Protein AF-A0A3N9TMI1-F1 (afdb_monomer_lite)

Radius of gyration: 29.27 Å; chains: 1; bounding box: 69×23×92 Å

Secondary structure (DSSP, 8-state):
-GGGG---HHHHHHHHHHHHHHHHHHHHHHHHHHHHHHHHHHHHHHHHTTBGGG-TTSPBPTT--HHHHHHHHHHHHT---HHHHHHHHHHHHHHHHHHHHHHHHHHHHHHHHHHHHHHHHHHHH--

Sequence (127 aa):
KVVDAITDATKKAALQKELDEAKKQLEAKQAAAAAEKARQEAAEASVKDLFTNGDVTGTIKDTTDQEAIDKARKVVDAITDATKKAALQKELDEAKKQLEAKQAAAAAEKARQEAAEASVKDLFTNG

pLDDT: mean 95.74, std 7.06, range [55.19, 98.88]

Foldseek 3Di:
DVLVPDPPPVVSVVVVVVVVVVVVVVVVVVVVVVVLVVLLVVLLVLLLQQCDVSDLVHAGDPPRDPVSLVVSLVSLVPHPPPVSSVVSVVSSVVSVVRNVVVVVVVVVVVVVVVVVVVVVVVVVVVD

Structure (mmCIF, N/CA/C/O backbone):
data_AF-A0A3N9TMI1-F1
#
_entry.id   AF-A0A3N9TMI1-F1
#
loop_
_atom_site.group_PDB
_atom_site.id
_atom_site.type_symbol
_atom_site.label_atom_id
_atom_site.label_alt_id
_atom_site.label_comp_id
_atom_site.label_asym_id
_atom_site.label_entity_id
_atom_site.label_seq_id
_atom_site.pdbx_PDB_ins_code
_atom_site.Cartn_x
_atom_site.Cartn_y
_atom_site.Cartn_z
_atom_site.occupancy
_atom_site.B_iso_or_equiv
_atom_site.auth_seq_id
_atom_site.auth_comp_id
_atom_site.auth_asym_id
_atom_site.auth_atom_id
_atom_site.pdbx_PDB_model_num
ATOM 1 N N . LYS A 1 1 ? 19.213 7.714 -40.261 1.00 61.09 1 LYS A N 1
ATOM 2 C CA . LYS A 1 1 ? 20.002 7.000 -39.226 1.00 61.09 1 LYS A CA 1
ATOM 3 C C . LYS A 1 1 ? 21.427 7.540 -39.264 1.00 61.09 1 LYS A C 1
ATOM 5 O O . LYS A 1 1 ? 22.063 7.435 -40.300 1.00 61.09 1 LYS A O 1
ATOM 10 N N . VAL A 1 2 ? 21.910 8.158 -38.186 1.00 66.88 2 VAL A N 1
ATOM 11 C CA . VAL A 1 2 ? 23.223 8.847 -38.160 1.00 66.88 2 VAL A CA 1
ATOM 12 C C . VAL A 1 2 ? 24.403 7.889 -38.411 1.00 66.88 2 VAL A C 1
ATOM 14 O O . VAL A 1 2 ? 25.409 8.282 -38.983 1.00 66.88 2 VAL A O 1
ATOM 17 N N . VAL A 1 3 ? 24.232 6.607 -38.070 1.00 76.88 3 VAL A N 1
ATOM 18 C CA . VAL A 1 3 ? 25.214 5.524 -38.273 1.00 76.88 3 VAL A CA 1
ATOM 19 C C . VAL A 1 3 ? 25.336 5.102 -39.749 1.00 76.88 3 VAL A C 1
ATOM 21 O O . VAL A 1 3 ? 26.359 4.559 -40.156 1.00 76.88 3 VAL A O 1
ATOM 24 N N . ASP A 1 4 ? 24.331 5.380 -40.591 1.00 79.88 4 ASP A N 1
ATOM 25 C CA . ASP A 1 4 ? 24.349 4.958 -41.999 1.00 79.88 4 ASP A CA 1
ATOM 26 C C . ASP A 1 4 ? 25.262 5.799 -42.891 1.00 79.88 4 ASP A C 1
ATOM 28 O O . ASP A 1 4 ? 25.698 5.307 -43.928 1.00 79.88 4 ASP A O 1
ATOM 32 N N . ALA A 1 5 ? 25.607 7.013 -42.456 1.00 83.62 5 ALA A N 1
ATOM 33 C CA . ALA A 1 5 ? 26.552 7.893 -43.139 1.00 83.62 5 ALA A CA 1
ATOM 34 C C . ALA A 1 5 ? 28.030 7.510 -42.899 1.00 83.62 5 ALA A C 1
ATOM 36 O O . ALA A 1 5 ? 28.927 8.141 -43.455 1.00 83.62 5 ALA A O 1
ATOM 37 N N . ILE A 1 6 ? 28.299 6.496 -42.065 1.00 86.44 6 ILE A N 1
ATOM 38 C CA . ILE A 1 6 ? 29.654 6.061 -41.710 1.00 86.44 6 ILE A CA 1
ATOM 39 C C . ILE A 1 6 ? 30.182 5.098 -42.777 1.00 86.44 6 ILE A C 1
ATOM 41 O O . ILE A 1 6 ? 29.616 4.027 -42.993 1.00 86.44 6 ILE A O 1
ATOM 45 N N . THR A 1 7 ? 31.283 5.474 -43.429 1.00 89.12 7 THR A N 1
ATOM 46 C CA . THR A 1 7 ? 31.928 4.690 -44.498 1.00 89.12 7 THR A CA 1
ATOM 47 C C . THR A 1 7 ? 32.876 3.608 -43.972 1.00 89.12 7 THR A C 1
ATOM 49 O O . THR A 1 7 ? 33.073 2.592 -44.632 1.00 89.12 7 THR A O 1
ATOM 52 N N . ASP A 1 8 ? 33.437 3.790 -42.773 1.00 94.75 8 ASP A N 1
ATOM 53 C CA . ASP A 1 8 ? 34.241 2.783 -42.073 1.00 94.75 8 ASP A CA 1
ATOM 54 C C . ASP A 1 8 ? 33.329 1.666 -41.543 1.00 94.75 8 ASP A C 1
ATOM 56 O O . ASP A 1 8 ? 32.575 1.857 -40.586 1.00 94.75 8 ASP A O 1
ATOM 60 N N . ALA A 1 9 ? 33.390 0.496 -42.181 1.00 91.19 9 ALA A N 1
ATOM 61 C CA . ALA A 1 9 ? 32.517 -0.635 -41.878 1.00 91.19 9 ALA A CA 1
ATOM 62 C C . ALA A 1 9 ? 32.672 -1.147 -40.435 1.00 91.19 9 ALA A C 1
ATOM 64 O O . ALA A 1 9 ? 31.678 -1.505 -39.800 1.00 91.19 9 ALA A O 1
ATOM 65 N N . THR A 1 10 ? 33.893 -1.138 -39.894 1.00 93.06 10 THR A N 1
ATOM 66 C CA . THR A 1 10 ? 34.173 -1.603 -38.530 1.00 93.06 10 THR A CA 1
ATOM 67 C C . THR A 1 10 ? 33.573 -0.643 -37.508 1.00 93.06 10 THR A C 1
ATOM 69 O O . THR A 1 10 ? 32.874 -1.073 -36.588 1.00 93.06 10 THR A O 1
ATOM 72 N N . LYS A 1 11 ? 33.767 0.670 -37.699 1.00 91.94 11 LYS A N 1
ATOM 73 C CA . LYS A 1 11 ? 33.149 1.695 -36.840 1.00 91.94 11 LYS A CA 1
ATOM 74 C C . LYS A 1 11 ? 31.631 1.694 -36.956 1.00 91.94 11 LYS A C 1
ATOM 76 O O . LYS A 1 11 ? 30.945 1.808 -35.943 1.00 91.94 11 LYS A O 1
ATOM 81 N N . LYS A 1 12 ? 31.100 1.524 -38.170 1.00 92.38 12 LYS A N 1
ATOM 82 C CA . LYS A 1 12 ? 29.658 1.421 -38.412 1.00 92.38 12 LYS A CA 1
ATOM 83 C C . LYS A 1 12 ? 29.050 0.251 -37.635 1.00 92.38 12 LYS A C 1
ATOM 85 O O . LYS A 1 12 ? 28.047 0.438 -36.952 1.00 92.38 12 LYS A O 1
ATOM 90 N N . ALA A 1 13 ? 29.665 -0.932 -37.696 1.00 91.75 13 ALA A N 1
ATOM 91 C CA . ALA A 1 13 ? 29.189 -2.116 -36.984 1.00 91.75 13 ALA A CA 1
ATOM 92 C C . ALA A 1 13 ? 29.234 -1.942 -35.456 1.00 91.75 13 ALA A C 1
ATOM 94 O O . ALA A 1 13 ? 28.268 -2.285 -34.772 1.00 91.75 13 ALA A O 1
ATOM 95 N N . ALA A 1 14 ? 30.320 -1.368 -34.925 1.00 93.69 14 ALA A N 1
ATOM 96 C CA . ALA A 1 14 ? 30.456 -1.097 -33.494 1.00 93.69 14 ALA A CA 1
ATOM 97 C C . ALA A 1 14 ? 29.379 -0.120 -32.988 1.00 93.69 14 ALA A C 1
ATOM 99 O O . ALA A 1 14 ? 28.652 -0.439 -32.049 1.00 93.69 14 ALA A O 1
ATOM 100 N N . LEU A 1 15 ? 29.203 1.020 -33.664 1.00 93.75 15 LEU A N 1
ATOM 101 C CA . LEU A 1 15 ? 28.213 2.032 -33.279 1.00 93.75 15 LEU A CA 1
ATOM 102 C C . LEU A 1 15 ? 26.772 1.544 -33.447 1.00 93.75 15 LEU A C 1
ATOM 104 O O . LEU A 1 15 ? 25.901 1.906 -32.659 1.00 93.75 15 LEU A O 1
ATOM 108 N N . GLN A 1 16 ? 26.502 0.704 -34.448 1.00 93.19 16 GLN A N 1
ATOM 109 C CA . GLN A 1 16 ? 25.186 0.087 -34.598 1.00 93.19 16 GLN A CA 1
ATOM 110 C C . GLN A 1 16 ? 24.882 -0.850 -33.420 1.00 93.19 16 GLN A C 1
ATOM 112 O O . GLN A 1 16 ? 23.787 -0.784 -32.866 1.00 93.19 16 GLN A O 1
ATOM 117 N N . LYS A 1 17 ? 25.862 -1.655 -32.986 1.00 94.38 17 LYS A N 1
ATOM 118 C CA . LYS A 1 17 ? 25.730 -2.525 -31.809 1.00 94.38 17 LYS A CA 1
ATOM 119 C C . LYS A 1 17 ? 25.484 -1.724 -30.527 1.00 94.38 17 LYS A C 1
ATOM 121 O O . LYS A 1 17 ? 24.598 -2.082 -29.758 1.00 94.38 17 LYS A O 1
ATOM 126 N N . GLU A 1 18 ? 26.235 -0.647 -30.305 1.00 96.00 18 GLU A N 1
ATOM 127 C CA . GLU A 1 18 ? 26.036 0.239 -29.148 1.00 96.00 18 GLU A CA 1
ATOM 128 C C . GLU A 1 18 ? 24.654 0.895 -29.158 1.00 96.00 18 GLU A C 1
ATOM 130 O O . GLU A 1 18 ? 23.978 0.933 -28.132 1.00 96.00 18 GLU A O 1
ATOM 135 N N . LEU A 1 19 ? 24.201 1.370 -30.322 1.00 94.50 19 LEU A N 1
ATOM 136 C CA . LEU A 1 19 ? 22.878 1.966 -30.474 1.00 94.50 19 LEU A CA 1
ATOM 137 C C . LEU A 1 19 ? 21.762 0.962 -30.161 1.00 94.50 19 LEU A C 1
ATOM 139 O O . LEU A 1 19 ? 20.765 1.328 -29.540 1.00 94.50 19 LEU A O 1
ATOM 143 N N . ASP A 1 20 ? 21.902 -0.285 -30.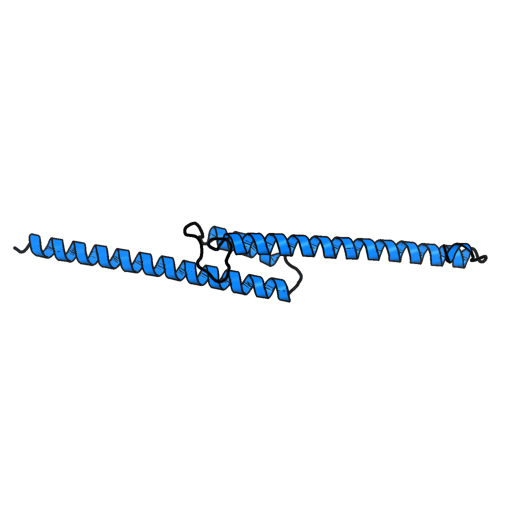601 1.00 95.62 20 ASP A N 1
ATOM 144 C CA . ASP A 1 20 ? 20.894 -1.315 -30.357 1.00 95.62 20 ASP A CA 1
ATOM 145 C C . ASP A 1 20 ? 20.882 -1.771 -28.889 1.00 95.62 20 ASP A C 1
ATOM 147 O O . ASP A 1 20 ? 19.806 -1.940 -28.315 1.00 95.62 20 ASP A O 1
ATOM 151 N N . GLU A 1 21 ? 22.043 -1.848 -28.235 1.00 96.69 21 GLU A N 1
ATOM 152 C CA . GLU A 1 21 ? 22.124 -2.075 -26.787 1.00 96.69 21 GLU A CA 1
ATOM 153 C C . GLU A 1 21 ? 21.512 -0.907 -25.993 1.00 96.69 21 GLU A C 1
ATOM 155 O O . GLU A 1 21 ? 20.729 -1.124 -25.068 1.00 96.69 21 GLU A O 1
ATOM 160 N N . ALA A 1 22 ? 21.781 0.342 -26.388 1.00 96.62 22 ALA A N 1
ATOM 161 C CA . ALA A 1 22 ? 21.196 1.519 -25.748 1.00 96.62 22 ALA A CA 1
ATOM 162 C C . ALA A 1 22 ? 19.662 1.543 -25.865 1.00 96.62 22 ALA A C 1
ATOM 164 O O . ALA A 1 22 ? 18.974 1.861 -24.891 1.00 96.62 22 ALA A O 1
ATOM 165 N N . LYS A 1 23 ? 19.107 1.163 -27.026 1.00 95.81 23 LYS A N 1
ATOM 166 C CA . LYS A 1 23 ? 17.652 1.012 -27.202 1.00 95.81 23 LYS A CA 1
ATOM 167 C C . LYS A 1 23 ? 17.086 -0.066 -26.287 1.00 95.81 23 LYS A C 1
ATOM 169 O O . LYS A 1 23 ? 16.119 0.199 -25.582 1.00 95.81 23 LYS A O 1
ATOM 174 N N . LYS A 1 24 ? 17.723 -1.238 -26.235 1.00 97.56 24 LYS A N 1
ATOM 175 C CA . LYS A 1 24 ? 17.308 -2.339 -25.358 1.00 97.56 24 LYS A CA 1
ATOM 176 C C . LYS A 1 24 ? 17.290 -1.917 -23.885 1.00 97.56 24 LYS A C 1
ATOM 178 O O . LYS A 1 24 ? 16.349 -2.228 -23.158 1.00 97.56 24 LYS A O 1
ATOM 183 N N . GLN A 1 25 ? 18.304 -1.180 -23.434 1.00 97.75 25 GLN A N 1
ATOM 184 C CA . GLN A 1 25 ? 18.352 -0.656 -22.066 1.00 97.75 25 GLN A CA 1
ATOM 185 C C . GLN A 1 25 ? 17.268 0.392 -21.800 1.00 97.75 25 GLN A C 1
ATOM 187 O O . GLN A 1 25 ? 16.696 0.417 -20.709 1.00 97.75 25 GLN A O 1
ATOM 192 N N . LEU A 1 26 ? 16.976 1.256 -22.776 1.00 97.69 26 LEU A N 1
ATOM 193 C CA . LEU A 1 26 ? 15.896 2.233 -22.670 1.00 97.69 26 LEU A CA 1
ATOM 194 C C . LEU A 1 26 ? 14.533 1.541 -22.541 1.00 97.69 26 LEU A C 1
ATOM 196 O O . LEU A 1 26 ? 13.770 1.878 -21.638 1.00 97.69 26 LEU A O 1
ATOM 200 N N . GLU A 1 27 ? 14.259 0.547 -23.384 1.00 98.00 27 GLU A N 1
ATOM 201 C CA . GLU A 1 27 ? 13.036 -0.261 -23.331 1.00 98.00 27 GLU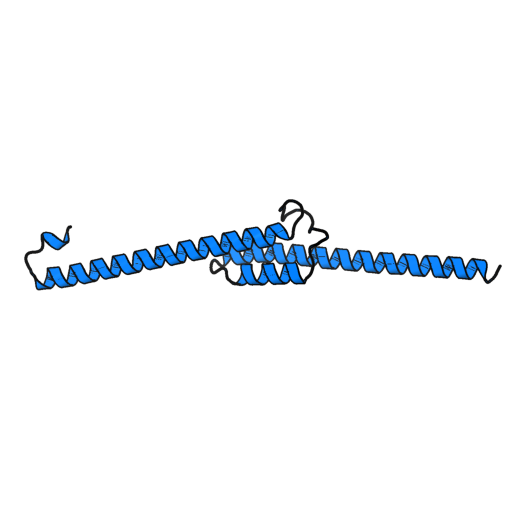 A CA 1
ATOM 202 C C . GLU A 1 27 ? 12.896 -0.978 -21.979 1.00 98.00 27 GLU A C 1
ATOM 204 O O . GLU A 1 27 ? 11.843 -0.913 -21.346 1.00 98.00 27 GLU A O 1
ATOM 209 N N . ALA A 1 28 ? 13.976 -1.581 -21.471 1.00 98.00 28 ALA A N 1
ATOM 210 C CA . ALA A 1 28 ? 13.976 -2.232 -20.161 1.00 98.00 28 ALA A CA 1
ATOM 211 C C . ALA A 1 28 ? 13.672 -1.251 -19.013 1.00 98.00 28 ALA A C 1
ATOM 213 O O . ALA A 1 28 ? 12.896 -1.571 -18.111 1.00 98.00 28 ALA A O 1
ATOM 214 N N . LYS A 1 29 ? 14.239 -0.036 -19.050 1.00 97.62 29 LYS A N 1
ATOM 215 C CA . LYS A 1 29 ? 13.947 1.013 -18.057 1.00 97.62 29 LYS A CA 1
ATOM 216 C C . LYS A 1 29 ? 12.492 1.471 -18.119 1.00 97.62 29 LYS A C 1
ATOM 218 O O . LYS A 1 29 ? 11.876 1.657 -17.073 1.00 97.62 29 LYS A O 1
ATOM 223 N N . GLN A 1 30 ? 11.937 1.630 -19.320 1.00 98.00 30 GLN A N 1
ATOM 224 C CA . GLN A 1 30 ? 10.529 1.992 -19.500 1.00 98.00 30 GLN A CA 1
ATOM 225 C C . GLN A 1 30 ? 9.598 0.902 -18.959 1.00 98.00 30 GLN A C 1
ATOM 227 O O . GLN A 1 30 ? 8.653 1.213 -18.236 1.00 98.00 30 GLN A O 1
ATOM 232 N N . ALA A 1 31 ? 9.902 -0.370 -19.231 1.00 98.00 31 ALA A N 1
ATOM 233 C CA . ALA A 1 31 ? 9.147 -1.500 -18.696 1.00 98.00 31 ALA A CA 1
ATOM 234 C C . ALA A 1 31 ? 9.206 -1.560 -17.159 1.00 98.00 31 ALA A C 1
ATOM 236 O O . ALA A 1 31 ? 8.173 -1.729 -16.511 1.00 98.00 31 ALA A O 1
ATOM 237 N N . ALA A 1 32 ? 10.386 -1.358 -16.562 1.00 97.81 32 ALA A N 1
ATOM 238 C CA . ALA A 1 32 ? 10.544 -1.320 -15.109 1.00 97.81 32 ALA A CA 1
ATOM 239 C C . ALA A 1 32 ? 9.763 -0.160 -14.467 1.00 97.81 32 ALA A C 1
ATOM 241 O O . ALA A 1 32 ? 9.093 -0.357 -13.454 1.00 97.81 32 ALA A O 1
ATOM 242 N N . ALA A 1 33 ? 9.793 1.030 -15.075 1.00 97.94 33 ALA A N 1
ATOM 243 C CA . ALA A 1 33 ? 9.032 2.185 -14.601 1.00 97.94 33 ALA A CA 1
ATOM 244 C C . ALA A 1 33 ? 7.513 1.953 -14.689 1.00 97.94 33 ALA A C 1
ATOM 246 O O . ALA A 1 33 ? 6.782 2.284 -13.757 1.00 97.94 33 ALA A O 1
ATOM 247 N N . ALA A 1 34 ? 7.034 1.340 -15.776 1.00 98.38 34 ALA A N 1
ATOM 248 C CA . ALA A 1 34 ? 5.625 0.982 -15.926 1.00 98.38 34 ALA A CA 1
ATOM 249 C C . ALA A 1 34 ? 5.184 -0.067 -14.890 1.00 98.38 34 ALA A C 1
ATOM 251 O O . ALA A 1 34 ? 4.123 0.078 -14.283 1.00 98.38 34 ALA A O 1
ATOM 252 N N . ALA A 1 35 ? 6.013 -1.086 -14.643 1.00 98.38 35 ALA A N 1
ATOM 253 C CA . ALA A 1 35 ? 5.751 -2.096 -13.621 1.00 98.38 35 ALA A CA 1
ATOM 254 C C . ALA A 1 35 ? 5.715 -1.489 -12.210 1.00 98.38 35 ALA A C 1
ATOM 256 O O . ALA A 1 35 ? 4.836 -1.817 -11.416 1.00 98.38 35 ALA A O 1
ATOM 257 N N . GLU A 1 36 ? 6.628 -0.567 -11.899 1.00 98.50 36 GLU A N 1
ATOM 258 C CA . GLU A 1 36 ? 6.610 0.153 -10.627 1.00 98.50 36 GLU A CA 1
ATOM 259 C C . GLU A 1 36 ? 5.344 0.997 -10.459 1.00 98.50 36 GLU A C 1
ATOM 261 O O . GLU A 1 36 ? 4.693 0.906 -9.421 1.00 98.50 36 GLU A O 1
ATOM 266 N N . LYS A 1 37 ? 4.939 1.745 -11.491 1.00 98.50 37 LYS A N 1
ATOM 267 C CA . LYS A 1 37 ? 3.692 2.520 -11.471 1.00 98.50 37 LYS A CA 1
ATOM 268 C C . LYS A 1 37 ? 2.474 1.631 -11.201 1.00 98.50 37 LYS A C 1
ATOM 270 O O . LYS A 1 37 ? 1.661 1.964 -10.346 1.00 98.50 37 LYS A O 1
ATOM 275 N N . ALA A 1 38 ? 2.388 0.474 -11.857 1.00 98.62 38 ALA A N 1
ATOM 276 C CA . ALA A 1 38 ? 1.302 -0.480 -11.632 1.00 98.62 38 ALA A CA 1
ATOM 277 C C . ALA A 1 38 ? 1.287 -1.031 -10.193 1.00 98.62 38 ALA A C 1
ATOM 279 O O . ALA A 1 38 ? 0.218 -1.172 -9.599 1.00 98.62 38 ALA A O 1
ATOM 280 N N . ARG A 1 39 ? 2.459 -1.303 -9.597 1.00 98.69 39 ARG A N 1
ATOM 281 C CA . ARG A 1 39 ? 2.553 -1.710 -8.182 1.00 98.69 39 ARG A CA 1
ATOM 282 C C . ARG A 1 39 ? 2.066 -0.614 -7.240 1.00 98.69 39 ARG A C 1
ATOM 284 O O . ARG A 1 39 ? 1.330 -0.915 -6.305 1.00 98.69 39 ARG A O 1
ATOM 291 N N . GLN A 1 40 ? 2.447 0.638 -7.490 1.00 98.81 40 GLN A N 1
ATOM 292 C CA . GLN A 1 40 ? 2.005 1.775 -6.681 1.00 98.81 40 GLN A CA 1
ATOM 293 C C . GLN A 1 40 ? 0.487 1.969 -6.761 1.00 98.81 40 GLN A C 1
ATOM 295 O O . GLN A 1 40 ? -0.157 2.109 -5.727 1.00 98.81 40 GLN A O 1
ATOM 300 N N . GLU A 1 41 ? -0.099 1.905 -7.959 1.00 98.75 41 GLU A N 1
ATOM 301 C CA . GLU A 1 41 ? -1.551 2.020 -8.157 1.00 98.75 41 GLU A CA 1
ATOM 302 C C . GLU A 1 41 ? -2.322 0.887 -7.466 1.00 98.75 41 GLU A C 1
ATOM 304 O O . GLU A 1 41 ? -3.317 1.137 -6.784 1.00 98.75 41 GLU A O 1
ATOM 309 N N . ALA A 1 42 ? -1.841 -0.354 -7.587 1.00 98.75 42 ALA A N 1
ATOM 310 C CA . ALA A 1 42 ? -2.446 -1.503 -6.918 1.00 98.75 42 ALA A CA 1
ATOM 311 C C . ALA A 1 42 ? -2.389 -1.372 -5.388 1.00 98.75 42 ALA A C 1
ATOM 313 O O . ALA A 1 42 ? -3.362 -1.671 -4.696 1.00 98.75 42 ALA A O 1
ATOM 314 N N . ALA A 1 43 ? -1.264 -0.897 -4.854 1.00 98.81 43 ALA A N 1
ATOM 315 C CA . ALA A 1 43 ? -1.106 -0.675 -3.426 1.00 98.81 43 ALA A CA 1
ATOM 316 C C . ALA A 1 43 ? -1.987 0.472 -2.916 1.00 98.81 43 ALA A C 1
ATOM 318 O O . ALA A 1 43 ? -2.647 0.311 -1.897 1.00 98.81 43 ALA A O 1
ATOM 319 N N . GLU A 1 44 ? -2.055 1.599 -3.633 1.00 98.81 44 GLU A N 1
ATOM 320 C CA . GLU A 1 44 ? -2.962 2.704 -3.303 1.00 98.81 44 GLU A CA 1
ATOM 321 C C . GLU A 1 44 ? -4.418 2.243 -3.251 1.00 98.81 44 GLU A C 1
ATOM 323 O O . GLU A 1 44 ? -5.139 2.579 -2.313 1.00 98.81 44 GLU A O 1
ATOM 328 N N . ALA A 1 45 ? -4.854 1.466 -4.246 1.00 98.81 45 ALA A N 1
ATOM 329 C CA . ALA A 1 45 ? -6.196 0.904 -4.267 1.00 98.81 45 ALA A CA 1
ATOM 330 C C . ALA A 1 45 ? -6.423 -0.028 -3.069 1.00 98.81 45 ALA A C 1
ATOM 332 O O . ALA A 1 45 ? -7.439 0.089 -2.388 1.00 98.81 45 ALA A O 1
ATOM 333 N N . SER A 1 46 ? -5.455 -0.901 -2.770 1.00 98.75 46 SER A N 1
ATOM 334 C CA . SER A 1 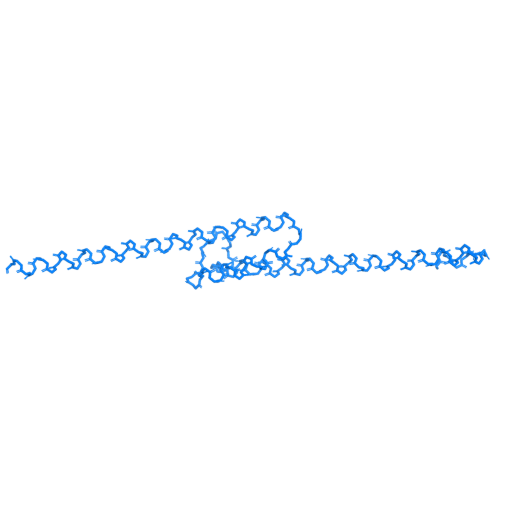46 ? -5.549 -1.836 -1.649 1.00 98.75 46 SER A CA 1
ATOM 335 C C . SER A 1 46 ? -5.582 -1.142 -0.287 1.00 98.75 46 SER A C 1
ATOM 337 O O . SER A 1 46 ? -6.270 -1.633 0.601 1.00 98.75 46 SER A O 1
ATOM 339 N N . VAL A 1 47 ? -4.857 -0.033 -0.101 1.00 98.88 47 VAL A N 1
ATOM 340 C CA . VAL A 1 47 ? -4.906 0.747 1.144 1.00 98.88 47 VAL A CA 1
ATOM 341 C C . VAL A 1 47 ? -6.231 1.492 1.251 1.00 98.88 47 VAL A C 1
ATOM 343 O O . VAL A 1 47 ? -6.894 1.375 2.277 1.00 98.88 47 VAL A O 1
ATOM 346 N N . LYS A 1 48 ? -6.672 2.189 0.192 1.00 98.81 48 LYS A N 1
ATOM 347 C CA . LYS A 1 48 ? -7.973 2.885 0.167 1.00 98.81 48 LYS A CA 1
ATOM 348 C C . LYS A 1 48 ? -9.132 1.943 0.475 1.00 98.81 48 LYS A C 1
ATOM 350 O O . LYS A 1 48 ? -10.063 2.335 1.169 1.00 98.81 48 LYS A O 1
ATOM 355 N N . ASP A 1 49 ? -9.071 0.696 0.016 1.00 98.75 49 ASP A N 1
ATOM 356 C CA . ASP A 1 49 ? -10.135 -0.280 0.251 1.00 98.75 49 ASP A CA 1
ATOM 357 C C . ASP A 1 49 ? -10.323 -0.656 1.734 1.00 98.75 49 ASP A C 1
ATOM 359 O O . ASP A 1 49 ? -11.397 -1.122 2.116 1.00 98.75 49 ASP A O 1
ATOM 363 N N . LEU A 1 50 ? -9.338 -0.377 2.596 1.00 98.88 50 LEU A N 1
ATOM 364 C CA . LEU A 1 50 ? -9.467 -0.537 4.048 1.00 98.88 50 LEU A CA 1
ATOM 365 C C . LEU A 1 50 ? -10.336 0.556 4.691 1.00 98.88 50 LEU A C 1
ATOM 367 O O . LEU A 1 50 ? -10.821 0.375 5.812 1.00 98.88 50 LEU A O 1
ATOM 371 N N . PHE A 1 51 ? -10.541 1.683 4.007 1.00 98.88 51 PHE A N 1
ATOM 372 C CA . PHE A 1 51 ? -11.204 2.869 4.541 1.00 98.88 51 PHE A CA 1
ATOM 373 C C . PHE A 1 51 ? -12.587 3.098 3.937 1.00 98.88 51 PHE A C 1
ATOM 375 O O . PHE A 1 51 ? -12.886 2.743 2.792 1.00 98.88 51 PHE A O 1
ATOM 382 N N . THR A 1 52 ? -13.462 3.716 4.724 1.00 98.56 52 THR A N 1
ATOM 383 C CA . THR A 1 52 ? -14.808 4.090 4.290 1.00 98.56 52 THR A CA 1
ATOM 384 C C . THR A 1 52 ? -14.716 5.076 3.127 1.00 98.56 52 THR A C 1
ATOM 386 O O . THR A 1 52 ? -13.986 6.061 3.196 1.00 98.56 52 THR A O 1
ATOM 389 N N . ASN A 1 53 ? -15.439 4.800 2.037 1.00 97.81 53 ASN A N 1
ATOM 390 C CA . ASN A 1 53 ? -15.416 5.592 0.798 1.00 97.81 53 ASN A CA 1
ATOM 391 C C . ASN A 1 53 ? -14.020 5.779 0.166 1.00 97.81 53 ASN A C 1
ATOM 393 O O . ASN A 1 53 ? -13.848 6.651 -0.683 1.00 97.81 53 ASN A O 1
ATOM 397 N N . GLY A 1 54 ? -13.024 4.977 0.558 1.00 97.94 54 GLY A N 1
ATOM 398 C CA . GLY A 1 54 ? -11.647 5.156 0.101 1.00 97.94 54 GLY A CA 1
ATOM 399 C C . GLY A 1 54 ? -10.922 6.364 0.702 1.00 97.94 54 GLY A C 1
ATOM 400 O O . GLY A 1 54 ? -9.870 6.743 0.187 1.00 97.94 54 GLY A O 1
ATOM 401 N N . ASP A 1 55 ? -11.463 6.981 1.756 1.00 98.44 55 ASP A N 1
ATOM 402 C CA . ASP A 1 55 ? -10.842 8.117 2.435 1.00 98.44 55 ASP A CA 1
ATOM 403 C C . ASP A 1 55 ? -9.873 7.648 3.529 1.00 98.44 55 ASP A C 1
ATOM 405 O O . ASP A 1 55 ? -10.272 7.347 4.653 1.00 98.44 55 ASP A O 1
ATOM 409 N N . VAL A 1 56 ? -8.579 7.630 3.203 1.00 98.00 56 VAL A N 1
ATOM 410 C CA . VAL A 1 56 ? -7.488 7.231 4.115 1.00 98.00 56 VAL A CA 1
ATOM 411 C C . VAL A 1 56 ? -7.298 8.170 5.312 1.00 98.00 56 VAL A C 1
ATOM 413 O 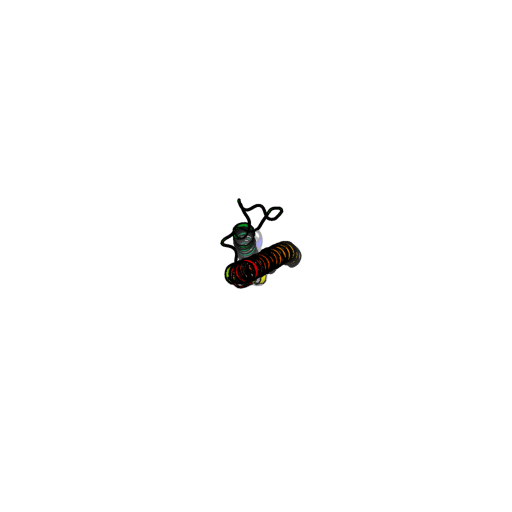O . VAL A 1 56 ? -6.545 7.852 6.229 1.00 98.00 56 VAL A O 1
ATOM 416 N N . THR A 1 57 ? -7.962 9.330 5.319 1.00 97.69 57 THR A N 1
ATOM 417 C CA . THR A 1 57 ? -7.994 10.242 6.475 1.00 97.69 57 THR A CA 1
ATOM 418 C C . THR A 1 57 ? -9.198 10.002 7.387 1.00 97.69 57 THR A C 1
ATOM 420 O O . THR A 1 57 ? -9.239 10.524 8.501 1.00 97.69 57 THR A O 1
ATOM 423 N N . GLY A 1 58 ? -10.163 9.207 6.920 1.00 98.12 58 GLY A N 1
ATOM 424 C CA . GLY A 1 58 ? -11.374 8.849 7.637 1.00 98.12 58 GLY A CA 1
ATOM 425 C C . GLY A 1 58 ? -11.224 7.579 8.475 1.00 98.12 58 GLY A C 1
ATOM 426 O O . GLY A 1 58 ? -10.155 7.242 8.991 1.00 98.12 58 GLY A O 1
ATOM 427 N N . THR A 1 59 ? -12.342 6.870 8.634 1.00 98.56 59 THR A N 1
ATOM 428 C CA . THR A 1 59 ? -12.410 5.644 9.431 1.00 98.56 59 THR A CA 1
ATOM 429 C C . THR A 1 59 ? -12.286 4.388 8.578 1.00 98.56 59 THR A C 1
ATOM 431 O O . THR A 1 59 ? -12.789 4.325 7.449 1.00 98.56 59 THR A O 1
ATOM 434 N N . ILE A 1 60 ? -11.682 3.341 9.141 1.00 98.81 60 ILE A N 1
ATOM 435 C CA . ILE A 1 60 ? -11.694 2.015 8.517 1.00 98.81 60 ILE A CA 1
ATOM 436 C C . ILE A 1 60 ? -13.123 1.478 8.372 1.00 98.81 60 ILE A C 1
ATOM 438 O O . ILE A 1 60 ? -13.983 1.721 9.232 1.00 98.81 60 ILE A O 1
ATOM 442 N N . LYS A 1 61 ? -13.364 0.698 7.312 1.00 98.56 61 LYS A N 1
ATOM 443 C CA . LYS A 1 61 ? -14.629 -0.029 7.136 1.00 98.56 61 LYS A CA 1
ATOM 444 C C . LYS A 1 61 ? -14.861 -0.985 8.308 1.00 98.56 61 LYS A C 1
ATOM 446 O O . LYS A 1 61 ? -13.928 -1.404 8.991 1.00 98.56 61 LYS A O 1
ATOM 451 N N . ASP A 1 62 ? -16.110 -1.371 8.533 1.00 97.50 62 ASP A N 1
ATOM 452 C CA . ASP A 1 62 ? -16.429 -2.384 9.550 1.00 97.50 62 ASP A CA 1
ATOM 453 C C . ASP A 1 62 ? -15.967 -3.785 9.146 1.00 97.50 62 ASP A C 1
ATOM 455 O O . ASP A 1 62 ? -15.675 -4.611 10.002 1.00 97.50 62 ASP A O 1
ATOM 459 N N . THR A 1 63 ? -15.830 -4.028 7.841 1.00 97.31 63 THR A N 1
ATOM 460 C CA . THR A 1 63 ? -15.263 -5.261 7.282 1.00 97.31 63 THR A CA 1
ATOM 461 C C . THR A 1 63 ? -13.736 -5.283 7.288 1.00 97.31 63 THR A C 1
ATOM 463 O O . THR A 1 63 ? -13.150 -6.274 6.867 1.00 97.31 63 THR A O 1
ATOM 466 N N . THR A 1 64 ? -13.076 -4.190 7.681 1.00 98.69 64 THR A N 1
ATOM 467 C CA . THR A 1 64 ? -11.615 -4.148 7.747 1.00 98.69 64 THR A CA 1
ATOM 468 C C . THR A 1 64 ? -11.152 -4.900 8.983 1.00 98.69 64 THR A C 1
ATOM 470 O O . THR A 1 64 ? -11.372 -4.455 10.108 1.00 98.69 64 THR A O 1
ATOM 473 N N . ASP A 1 65 ? -10.486 -6.027 8.759 1.00 98.69 65 ASP A N 1
ATOM 474 C CA . ASP A 1 65 ? -9.868 -6.864 9.779 1.00 98.69 65 ASP A CA 1
ATOM 475 C C . ASP A 1 65 ? -8.346 -6.967 9.571 1.00 98.69 65 ASP A C 1
ATOM 477 O O . ASP A 1 65 ? -7.761 -6.339 8.681 1.00 98.69 65 ASP A O 1
ATOM 481 N N . GLN A 1 66 ? -7.678 -7.753 10.419 1.00 98.44 66 GLN A N 1
ATOM 482 C CA . GLN A 1 66 ? -6.228 -7.919 10.337 1.00 98.44 66 GLN A CA 1
ATOM 483 C C . GLN A 1 66 ? -5.803 -8.608 9.031 1.00 98.44 66 GLN A C 1
ATOM 485 O O . GLN A 1 66 ? -4.753 -8.276 8.487 1.00 98.44 66 GLN A O 1
ATOM 490 N N . GLU A 1 67 ? -6.618 -9.518 8.488 1.00 98.62 67 GLU A N 1
ATOM 491 C CA . GLU A 1 67 ? -6.305 -10.211 7.236 1.00 98.62 67 GLU A CA 1
ATOM 492 C C . GLU A 1 67 ? -6.333 -9.242 6.044 1.00 98.62 67 GLU A C 1
ATOM 494 O O . GLU A 1 67 ? -5.446 -9.284 5.186 1.00 98.62 67 GLU A O 1
ATOM 499 N N . ALA A 1 68 ? -7.314 -8.337 5.998 1.00 98.75 68 ALA A N 1
ATOM 500 C CA . ALA A 1 68 ? -7.388 -7.278 4.998 1.00 98.75 68 ALA A CA 1
ATOM 501 C C . ALA A 1 68 ? -6.168 -6.342 5.079 1.00 98.75 68 ALA A C 1
ATOM 503 O O . ALA A 1 68 ? -5.545 -6.046 4.054 1.00 98.75 68 ALA A O 1
ATOM 504 N N . ILE A 1 69 ? -5.773 -5.940 6.292 1.00 98.81 69 ILE A N 1
ATOM 505 C CA . ILE A 1 69 ? -4.584 -5.102 6.519 1.00 98.81 69 ILE A CA 1
ATOM 506 C C . ILE A 1 69 ? -3.307 -5.829 6.072 1.00 98.81 69 ILE A C 1
ATOM 508 O O . ILE A 1 69 ? -2.465 -5.234 5.396 1.00 98.81 69 ILE A O 1
ATOM 512 N N . ASP A 1 70 ? -3.163 -7.116 6.388 1.00 98.88 70 ASP A N 1
ATOM 513 C CA . ASP A 1 70 ? -1.990 -7.915 6.019 1.00 98.88 70 ASP A CA 1
ATOM 514 C C . ASP A 1 70 ? -1.898 -8.142 4.503 1.00 98.88 70 ASP A C 1
ATOM 516 O O . ASP A 1 70 ? -0.804 -8.135 3.930 1.00 98.88 70 ASP A O 1
ATOM 520 N N . LYS A 1 71 ? -3.037 -8.313 3.821 1.00 98.75 71 LYS A N 1
ATOM 521 C CA . LYS A 1 71 ? -3.089 -8.362 2.352 1.00 98.75 71 LYS A CA 1
ATOM 522 C C . LYS A 1 71 ? -2.599 -7.048 1.750 1.00 98.75 71 LYS A C 1
ATOM 524 O O . LYS A 1 71 ? -1.708 -7.080 0.902 1.00 98.75 71 LYS A O 1
ATOM 529 N N . ALA A 1 72 ? -3.104 -5.911 2.226 1.00 98.75 72 ALA A N 1
ATOM 530 C CA . ALA A 1 72 ? -2.675 -4.601 1.745 1.00 98.75 72 ALA A CA 1
ATOM 531 C C . ALA A 1 72 ? -1.187 -4.333 2.031 1.00 98.75 72 ALA A C 1
ATOM 533 O O . ALA A 1 72 ? -0.466 -3.842 1.159 1.00 98.75 72 ALA A O 1
ATOM 534 N N . ARG A 1 73 ? -0.691 -4.750 3.205 1.00 98.75 73 ARG A N 1
ATOM 535 C CA . ARG A 1 73 ? 0.734 -4.694 3.570 1.00 98.75 73 ARG A CA 1
ATOM 536 C C . ARG A 1 73 ? 1.614 -5.407 2.550 1.00 98.75 73 ARG A C 1
ATOM 538 O O . ARG A 1 73 ? 2.581 -4.818 2.083 1.00 98.75 73 ARG A O 1
ATOM 545 N N . LYS A 1 74 ? 1.253 -6.628 2.144 1.00 98.69 74 LYS A N 1
ATOM 546 C CA . LYS A 1 74 ? 2.018 -7.397 1.145 1.00 98.69 74 LYS A CA 1
ATOM 547 C C . LYS A 1 74 ? 2.105 -6.683 -0.205 1.00 98.69 74 LYS A C 1
ATOM 549 O O . LYS A 1 74 ? 3.147 -6.746 -0.853 1.00 98.69 74 LYS A O 1
ATOM 554 N N . VAL A 1 75 ? 1.036 -6.003 -0.626 1.00 98.62 75 VAL A N 1
ATOM 555 C CA . VAL A 1 75 ? 1.037 -5.228 -1.878 1.00 98.62 75 VAL A CA 1
ATOM 556 C C . VAL A 1 75 ? 1.933 -3.993 -1.749 1.00 98.62 75 VAL A C 1
ATOM 558 O O . VAL A 1 75 ? 2.763 -3.753 -2.625 1.00 98.62 75 VAL A O 1
ATOM 561 N N . VAL A 1 76 ? 1.833 -3.253 -0.638 1.00 98.81 76 VAL A N 1
ATOM 562 C CA . VAL A 1 76 ? 2.715 -2.109 -0.336 1.00 98.81 76 VAL A CA 1
ATOM 563 C C . VAL A 1 76 ? 4.180 -2.543 -0.259 1.00 98.81 76 VAL A C 1
ATOM 565 O O . VAL A 1 76 ? 5.065 -1.836 -0.741 1.00 98.81 76 VAL A O 1
ATOM 568 N N . ASP A 1 77 ? 4.456 -3.728 0.285 1.00 98.62 77 ASP A N 1
ATOM 569 C CA . ASP A 1 77 ? 5.818 -4.227 0.431 1.00 98.62 77 ASP A CA 1
ATOM 570 C C . ASP A 1 77 ? 6.531 -4.498 -0.891 1.00 98.62 77 ASP A C 1
ATOM 572 O O . ASP A 1 77 ? 7.762 -4.408 -0.936 1.00 98.62 77 ASP A O 1
ATOM 576 N N . ALA A 1 78 ? 5.769 -4.755 -1.955 1.00 98.31 78 ALA A N 1
ATOM 577 C CA . ALA A 1 78 ? 6.285 -4.985 -3.295 1.00 98.31 78 ALA A CA 1
ATOM 578 C C . ALA A 1 78 ? 6.726 -3.699 -4.020 1.00 98.31 78 ALA A C 1
ATOM 580 O O . ALA A 1 78 ? 7.381 -3.811 -5.057 1.00 98.31 78 ALA A O 1
ATOM 581 N N . ILE A 1 79 ? 6.383 -2.504 -3.524 1.00 98.62 79 ILE A N 1
ATOM 582 C CA . ILE A 1 79 ? 6.779 -1.208 -4.107 1.00 98.62 79 ILE A CA 1
ATOM 583 C C . ILE A 1 79 ? 8.291 -0.998 -3.969 1.00 98.62 79 ILE A C 1
ATOM 585 O O . ILE A 1 79 ? 8.869 -1.285 -2.919 1.00 98.62 79 ILE A O 1
ATOM 589 N N . THR A 1 80 ? 8.930 -0.458 -5.013 1.00 98.38 80 THR A N 1
ATOM 590 C CA . THR A 1 80 ? 10.370 -0.129 -4.973 1.00 98.38 80 THR A CA 1
ATOM 591 C C . THR A 1 80 ? 10.664 1.341 -4.702 1.00 98.38 80 THR A C 1
ATOM 593 O O . THR A 1 80 ? 11.726 1.645 -4.161 1.00 98.38 80 THR A O 1
ATOM 596 N N . ASP A 1 81 ? 9.738 2.253 -5.004 1.00 98.56 81 ASP A N 1
ATOM 597 C CA . ASP A 1 81 ? 9.830 3.646 -4.570 1.00 98.56 81 ASP A CA 1
ATOM 598 C C . ASP A 1 81 ? 9.688 3.747 -3.042 1.00 98.56 81 ASP A C 1
ATOM 600 O O . ASP A 1 81 ? 8.614 3.547 -2.467 1.00 98.56 81 ASP A O 1
ATOM 604 N N . ALA A 1 82 ? 10.795 4.065 -2.372 1.00 98.44 82 ALA A N 1
ATOM 605 C CA . ALA A 1 82 ? 10.856 4.114 -0.917 1.00 98.44 82 ALA A CA 1
ATOM 606 C C . ALA A 1 82 ? 9.949 5.198 -0.315 1.00 98.44 82 ALA A C 1
ATOM 608 O O . ALA A 1 82 ? 9.357 4.982 0.744 1.00 98.44 82 ALA A O 1
ATOM 609 N N . THR A 1 83 ? 9.815 6.351 -0.975 1.00 98.56 83 THR A N 1
ATOM 610 C CA . THR A 1 83 ? 8.985 7.457 -0.486 1.00 98.56 83 THR A CA 1
ATOM 611 C C . THR A 1 83 ? 7.513 7.084 -0.564 1.00 98.56 83 THR A C 1
ATOM 613 O O . THR A 1 83 ? 6.779 7.259 0.412 1.00 98.56 83 THR A O 1
ATOM 616 N N . LYS A 1 84 ? 7.082 6.510 -1.691 1.00 98.44 84 LYS A N 1
ATOM 617 C CA . LYS A 1 84 ? 5.701 6.064 -1.866 1.00 98.44 84 LYS A CA 1
ATOM 618 C C . LYS A 1 84 ? 5.358 4.910 -0.933 1.00 98.44 84 LYS A C 1
ATOM 620 O O . LYS A 1 84 ? 4.307 4.943 -0.293 1.00 98.44 84 LYS A O 1
ATOM 625 N N . LYS A 1 85 ? 6.264 3.936 -0.799 1.00 98.75 85 LYS A N 1
ATOM 626 C CA . LYS A 1 85 ? 6.122 2.825 0.147 1.00 98.75 85 LYS A CA 1
ATOM 627 C C . LYS A 1 85 ? 5.953 3.336 1.577 1.00 98.75 85 LYS A C 1
ATOM 629 O O . LYS A 1 85 ? 5.019 2.923 2.251 1.00 98.75 85 LYS A O 1
ATOM 634 N N . ALA A 1 86 ? 6.799 4.264 2.028 1.00 98.75 86 ALA A N 1
ATOM 635 C CA . ALA A 1 86 ? 6.716 4.825 3.377 1.00 98.75 86 ALA A CA 1
ATOM 636 C C . ALA A 1 86 ? 5.403 5.589 3.632 1.00 98.75 86 ALA A C 1
ATOM 638 O O . ALA A 1 86 ? 4.832 5.481 4.717 1.00 98.75 86 ALA A O 1
ATOM 639 N N . ALA A 1 87 ? 4.899 6.330 2.640 1.00 98.75 87 ALA A N 1
ATOM 640 C CA . ALA A 1 87 ? 3.624 7.037 2.751 1.00 98.75 87 ALA A CA 1
ATOM 641 C C . ALA A 1 87 ? 2.447 6.066 2.947 1.00 98.75 87 ALA A C 1
ATOM 643 O O . ALA A 1 87 ? 1.714 6.184 3.927 1.00 98.75 87 ALA A O 1
ATOM 644 N N . LEU A 1 88 ? 2.330 5.053 2.082 1.00 98.88 88 LEU A N 1
ATOM 645 C CA . LEU A 1 88 ? 1.299 4.014 2.208 1.00 98.88 88 LEU A CA 1
ATOM 646 C C . LEU A 1 88 ? 1.475 3.192 3.485 1.00 98.88 88 LEU A C 1
ATOM 648 O O . LEU A 1 88 ? 0.505 2.727 4.082 1.00 98.88 88 LEU A O 1
ATOM 652 N N . GLN A 1 89 ? 2.718 3.043 3.941 1.00 98.75 89 GLN A N 1
ATOM 653 C CA . GLN A 1 89 ? 2.992 2.334 5.170 1.00 98.75 89 GLN A CA 1
ATOM 654 C C . GLN A 1 89 ? 2.393 3.045 6.392 1.00 98.75 89 GLN A C 1
ATOM 656 O O . GLN A 1 89 ? 1.796 2.405 7.258 1.00 98.75 89 GLN A O 1
ATOM 661 N N . LYS A 1 90 ? 2.483 4.373 6.429 1.00 98.81 90 LYS A N 1
ATOM 662 C CA . LYS A 1 90 ? 1.869 5.181 7.484 1.00 98.81 90 LYS A CA 1
ATOM 663 C C . LYS A 1 90 ? 0.341 5.058 7.493 1.00 98.81 90 LYS A C 1
ATOM 665 O O . LYS A 1 90 ? -0.256 4.992 8.563 1.00 98.81 90 LYS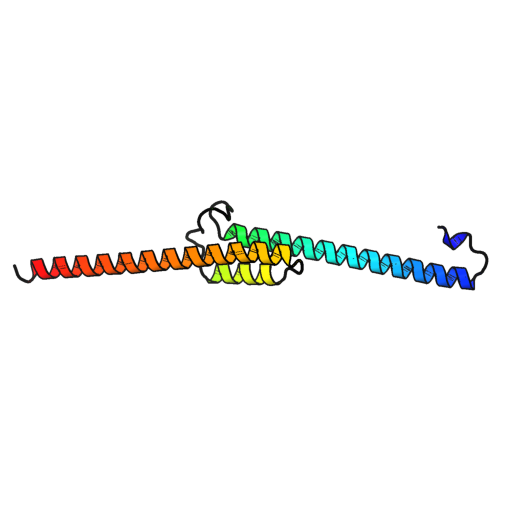 A O 1
ATOM 670 N N . GLU A 1 91 ? -0.285 5.003 6.321 1.00 98.81 91 GLU A N 1
ATOM 671 C CA . GLU A 1 91 ? -1.737 4.808 6.190 1.00 98.81 91 GLU A CA 1
ATOM 672 C C . GLU A 1 91 ? -2.172 3.427 6.714 1.00 98.81 91 GLU A C 1
ATOM 674 O O . GLU A 1 91 ? -3.156 3.321 7.445 1.00 98.81 91 GLU A O 1
ATOM 679 N N . LEU A 1 92 ? -1.400 2.369 6.433 1.00 98.88 92 LEU A N 1
ATOM 680 C CA . LEU A 1 92 ? -1.642 1.034 6.996 1.00 98.88 92 LEU A CA 1
ATOM 681 C C . LEU A 1 92 ? -1.490 0.987 8.521 1.00 98.88 92 LEU A C 1
ATOM 683 O O . LEU A 1 92 ? -2.222 0.254 9.187 1.00 98.88 92 LEU A O 1
ATOM 687 N N . ASP A 1 93 ? -0.530 1.725 9.076 1.00 98.81 93 ASP A N 1
ATOM 688 C CA . ASP A 1 93 ? -0.326 1.781 10.525 1.00 98.81 93 ASP A CA 1
ATOM 689 C C . ASP A 1 93 ? -1.486 2.510 11.223 1.00 98.81 93 ASP A C 1
ATOM 691 O O . ASP A 1 93 ? -1.933 2.081 12.288 1.00 98.81 93 ASP A O 1
ATOM 695 N N . GLU A 1 94 ? -2.043 3.549 10.594 1.00 98.69 94 GLU A N 1
ATOM 696 C CA . GLU A 1 94 ? -3.265 4.203 11.073 1.00 98.69 94 GLU A CA 1
ATOM 697 C C . GLU A 1 94 ? -4.482 3.268 10.992 1.00 98.69 94 GLU A C 1
ATOM 699 O O . GLU A 1 94 ? -5.212 3.136 11.975 1.00 98.69 94 GLU A O 1
ATOM 704 N N . ALA A 1 95 ? -4.668 2.540 9.883 1.00 98.75 95 ALA A N 1
ATOM 705 C CA . ALA A 1 95 ? -5.738 1.544 9.769 1.00 98.75 95 ALA A CA 1
ATOM 706 C C . ALA A 1 95 ? -5.659 0.486 10.885 1.00 98.75 95 ALA A C 1
ATOM 708 O O . ALA A 1 95 ? -6.668 0.148 11.509 1.00 98.75 95 ALA A O 1
ATOM 709 N N . LYS A 1 96 ? -4.447 -0.000 11.182 1.00 98.81 96 LYS A N 1
ATOM 710 C CA . LYS A 1 96 ? -4.205 -0.964 12.261 1.00 98.81 96 LYS A CA 1
ATOM 711 C C . LYS A 1 96 ? -4.557 -0.390 13.632 1.00 98.81 96 LYS A C 1
ATOM 713 O O . LYS A 1 96 ? -5.271 -1.033 14.397 1.00 98.81 96 LYS A O 1
ATOM 718 N N . LYS A 1 97 ? -4.121 0.835 13.921 1.00 98.81 97 LYS A N 1
ATOM 719 C CA . LYS A 1 97 ? -4.446 1.527 15.173 1.00 98.81 97 LYS A CA 1
ATOM 720 C C . LYS A 1 97 ? -5.958 1.684 15.363 1.00 98.81 97 LYS A C 1
ATOM 722 O O . LYS A 1 97 ? -6.467 1.479 16.464 1.00 98.81 97 LYS A O 1
ATOM 727 N N . GLN A 1 98 ? -6.690 2.028 14.304 1.00 98.81 98 GLN A N 1
ATOM 728 C CA . GLN A 1 98 ? -8.149 2.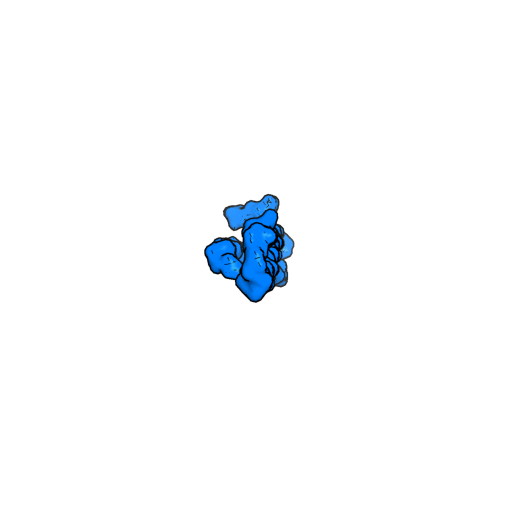126 14.371 1.00 98.81 98 GLN A CA 1
ATOM 729 C C . GLN A 1 98 ? -8.813 0.766 14.615 1.00 98.81 98 GLN A C 1
ATOM 731 O O . GLN A 1 98 ? -9.766 0.692 15.391 1.00 98.81 98 GLN A O 1
ATOM 736 N N . LEU A 1 99 ? -8.309 -0.310 14.002 1.00 98.69 99 LEU A N 1
ATOM 737 C CA . LEU A 1 99 ? -8.807 -1.667 14.240 1.00 98.69 99 LEU A CA 1
ATOM 738 C C . LEU A 1 99 ? -8.610 -2.089 15.701 1.00 98.69 99 LEU A C 1
ATOM 740 O O . LEU A 1 99 ? -9.557 -2.549 16.340 1.00 98.69 99 LEU A O 1
ATOM 744 N N . GLU A 1 100 ? -7.415 -1.871 16.247 1.00 98.75 100 GLU A N 1
ATOM 745 C CA . GLU A 1 100 ? -7.107 -2.137 17.657 1.00 98.75 100 GLU A CA 1
ATOM 746 C C . GLU A 1 100 ? -8.037 -1.341 18.589 1.00 98.75 100 GLU A C 1
ATOM 748 O O . GLU A 1 100 ? -8.586 -1.892 19.545 1.00 98.75 100 GLU A O 1
ATOM 753 N N . ALA A 1 101 ? -8.296 -0.066 18.278 1.00 98.56 101 ALA A N 1
ATOM 754 C CA . ALA A 1 101 ? -9.224 0.765 19.042 1.00 98.56 101 ALA A CA 1
ATOM 755 C C . ALA A 1 101 ? -10.676 0.253 18.978 1.00 98.56 101 ALA A C 1
ATOM 757 O O . ALA A 1 101 ? -11.345 0.197 20.014 1.00 98.56 101 ALA A O 1
ATOM 758 N N . LYS A 1 102 ? -11.164 -0.165 17.797 1.00 97.56 102 LYS A N 1
ATOM 759 C CA . LYS A 1 102 ? -12.499 -0.778 17.644 1.00 97.56 102 LYS A CA 1
ATOM 760 C C . LYS A 1 102 ? -12.620 -2.050 18.491 1.00 97.56 102 LYS A C 1
ATOM 762 O O . LYS A 1 102 ? -13.610 -2.220 19.201 1.00 97.56 102 LYS A O 1
ATOM 767 N N . GLN A 1 103 ? -11.606 -2.915 18.461 1.00 97.81 103 GLN A N 1
ATOM 768 C CA . GLN A 1 103 ? -11.583 -4.156 19.241 1.00 97.81 103 GLN A CA 1
ATOM 769 C C . GLN A 1 103 ? -11.568 -3.887 20.751 1.00 97.81 103 GLN A C 1
ATOM 771 O O . GLN A 1 103 ? -12.334 -4.501 21.495 1.00 97.81 103 GLN A O 1
ATOM 776 N N . ALA A 1 104 ? -10.751 -2.934 21.205 1.00 98.19 104 ALA A N 1
ATOM 777 C CA . ALA A 1 104 ? -10.694 -2.543 22.610 1.00 98.19 104 ALA A CA 1
ATOM 778 C C . ALA A 1 104 ? -12.032 -1.964 23.103 1.00 98.19 104 ALA A C 1
ATOM 780 O O . ALA A 1 104 ? -12.495 -2.316 24.188 1.00 98.19 104 ALA A O 1
ATOM 781 N N . ALA A 1 105 ? -12.683 -1.120 22.296 1.00 97.56 105 ALA A N 1
ATOM 782 C CA . ALA A 1 105 ? -13.992 -0.560 22.622 1.00 97.56 105 ALA A CA 1
ATOM 783 C C . ALA A 1 105 ? -15.075 -1.648 22.724 1.00 97.56 105 ALA A C 1
ATOM 785 O O . ALA A 1 105 ? -15.847 -1.650 23.682 1.00 97.56 105 ALA A O 1
ATOM 786 N N . ALA A 1 106 ? -15.095 -2.601 21.787 1.00 96.56 106 ALA A N 1
ATOM 787 C CA . ALA A 1 106 ? -16.031 -3.724 21.812 1.00 96.56 106 ALA A CA 1
ATOM 788 C C . ALA A 1 106 ? -15.830 -4.619 23.046 1.00 96.56 106 ALA A C 1
ATOM 790 O O . ALA A 1 106 ? -16.799 -5.010 23.698 1.00 96.56 106 ALA A O 1
ATOM 791 N N . ALA A 1 107 ? -14.576 -4.903 23.411 1.00 97.50 107 ALA A N 1
ATOM 792 C CA . ALA A 1 107 ? -14.259 -5.671 24.611 1.00 97.50 107 ALA A CA 1
ATOM 793 C C . ALA A 1 107 ? -14.704 -4.947 25.894 1.00 97.50 107 ALA A C 1
ATOM 795 O O . ALA A 1 107 ? -15.297 -5.564 26.779 1.00 97.50 107 ALA A O 1
ATOM 796 N N . ALA A 1 108 ? -14.462 -3.636 25.981 1.00 97.69 108 ALA A N 1
ATOM 797 C CA . ALA A 1 108 ? -14.889 -2.827 27.118 1.00 97.69 108 ALA A CA 1
ATOM 798 C C . ALA A 1 108 ? -16.418 -2.783 27.251 1.00 97.69 108 ALA A C 1
ATOM 800 O O . ALA A 1 108 ? -16.941 -2.864 28.360 1.00 97.69 108 ALA A O 1
ATOM 801 N N . GLU A 1 109 ? -17.137 -2.677 26.134 1.00 97.69 109 GLU A N 1
ATOM 802 C CA . GLU A 1 109 ? -18.598 -2.671 26.131 1.00 97.69 109 GLU A CA 1
ATOM 803 C C . GLU A 1 109 ? -19.179 -4.018 26.575 1.00 97.69 109 GLU A C 1
ATOM 805 O O . GLU A 1 109 ? -20.039 -4.056 27.453 1.00 97.69 109 GLU A O 1
ATOM 810 N N . LYS A 1 110 ? -18.631 -5.129 26.072 1.00 97.06 110 LYS A N 1
ATOM 811 C CA . LYS A 1 110 ? -19.002 -6.477 26.523 1.00 97.06 110 LYS A CA 1
ATOM 812 C C . LYS A 1 110 ? -18.811 -6.647 28.034 1.00 97.06 110 LYS A C 1
ATOM 814 O O . LYS A 1 110 ? -19.706 -7.144 28.709 1.00 97.06 110 LYS A O 1
ATOM 819 N N . ALA A 1 111 ? -17.693 -6.168 28.581 1.00 97.62 111 ALA A N 1
ATOM 820 C CA . ALA A 1 111 ? -17.437 -6.231 30.020 1.00 97.62 111 ALA A CA 1
ATOM 821 C C . ALA A 1 111 ? -18.445 -5.404 30.845 1.00 97.62 111 ALA A C 1
ATOM 823 O O . ALA A 1 111 ? -18.843 -5.822 31.932 1.00 97.62 111 ALA A O 1
ATOM 824 N N . ARG A 1 112 ? -18.888 -4.241 30.341 1.00 98.00 112 ARG A N 1
ATOM 825 C CA . ARG A 1 112 ? -19.931 -3.441 31.009 1.00 98.00 112 ARG A CA 1
ATOM 826 C C . ARG A 1 112 ? -21.282 -4.145 31.008 1.00 98.00 112 ARG A C 1
ATOM 828 O O . ARG A 1 112 ? -21.971 -4.097 32.023 1.00 98.00 112 ARG A O 1
ATOM 835 N N . GLN A 1 113 ? -21.644 -4.789 29.900 1.00 97.50 113 GLN A N 1
ATOM 836 C CA . GLN A 1 113 ? -22.885 -5.558 29.793 1.00 97.50 113 GLN A CA 1
ATOM 837 C C . GLN A 1 113 ? -22.888 -6.722 30.788 1.00 97.50 113 GLN A C 1
ATOM 839 O O . GLN A 1 113 ? -23.812 -6.831 31.588 1.00 97.50 113 GLN A O 1
ATOM 844 N N . GLU A 1 114 ? -21.806 -7.501 30.838 1.00 97.31 114 GLU A N 1
ATOM 845 C CA . GLU A 1 114 ? -21.650 -8.606 31.795 1.00 97.31 114 GLU A CA 1
ATOM 846 C C . GLU A 1 114 ? -21.728 -8.126 33.257 1.00 97.31 114 GLU A C 1
ATOM 848 O O . GLU A 1 114 ? -22.399 -8.744 34.086 1.00 97.31 114 GLU A O 1
ATOM 853 N N . ALA A 1 115 ? -21.094 -6.995 33.584 1.00 96.94 115 ALA A N 1
ATOM 854 C CA . ALA A 1 115 ? -21.159 -6.415 34.927 1.00 96.94 115 ALA A CA 1
ATOM 855 C C . ALA A 1 115 ? -22.573 -5.924 35.293 1.00 96.94 115 ALA A C 1
ATOM 857 O O . ALA A 1 115 ? -23.017 -6.092 36.435 1.00 96.94 115 ALA A O 1
ATOM 858 N N . ALA A 1 116 ? -23.290 -5.327 34.338 1.00 97.31 116 ALA A N 1
ATOM 859 C CA . ALA A 1 116 ? -24.666 -4.885 34.535 1.00 97.31 116 ALA A CA 1
ATOM 860 C C . ALA A 1 116 ? -25.612 -6.078 34.738 1.00 97.31 116 ALA A C 1
ATOM 862 O O . ALA A 1 116 ? -26.409 -6.067 35.674 1.00 97.31 116 ALA A O 1
ATOM 863 N N . GLU A 1 117 ? -25.484 -7.130 33.926 1.00 96.62 117 GLU A N 1
ATOM 864 C CA . GLU A 1 117 ? -26.265 -8.365 34.058 1.00 96.62 117 GLU A CA 1
ATOM 865 C C . GLU A 1 117 ? -26.046 -9.043 35.415 1.00 96.62 117 GLU A C 1
ATOM 867 O O . GLU A 1 117 ? -27.015 -9.421 36.079 1.00 96.62 117 GLU A O 1
ATOM 872 N N . ALA A 1 118 ? -24.790 -9.147 35.861 1.00 95.94 118 ALA A N 1
ATOM 873 C CA . ALA A 1 118 ? -24.459 -9.688 37.177 1.00 95.94 118 ALA A CA 1
ATOM 874 C C . ALA A 1 118 ? -25.109 -8.869 38.305 1.00 95.94 118 ALA A C 1
ATOM 876 O O . ALA A 1 118 ? -25.777 -9.431 39.171 1.00 95.94 118 ALA A O 1
ATOM 877 N N . SER A 1 119 ? -25.000 -7.539 38.241 1.00 95.25 119 SER A N 1
ATOM 878 C CA . SER A 1 119 ? -25.584 -6.636 39.244 1.00 95.25 119 SER A CA 1
ATOM 879 C C . SER A 1 119 ? -27.110 -6.751 39.312 1.00 95.25 119 SER A C 1
ATOM 881 O O . SER A 1 119 ? -27.693 -6.759 40.394 1.00 95.25 119 SER A O 1
ATOM 883 N N . VAL A 1 120 ? -27.774 -6.856 38.155 1.00 96.00 120 VAL A N 1
ATOM 884 C CA . VAL A 1 120 ? -29.229 -7.042 38.077 1.00 96.00 120 VAL A CA 1
ATOM 885 C C . VAL A 1 120 ? -29.633 -8.384 38.682 1.00 96.00 120 VAL A C 1
ATOM 887 O O . VAL A 1 120 ? -30.579 -8.440 39.466 1.00 96.00 120 VAL A O 1
ATOM 890 N N . LYS A 1 121 ? -28.912 -9.462 38.361 1.00 93.94 121 LYS A N 1
ATOM 891 C CA . LYS A 1 121 ? -29.178 -10.790 38.920 1.00 93.94 121 LYS A CA 1
ATOM 892 C C . LYS A 1 121 ? -29.061 -10.793 40.445 1.00 93.94 121 LYS A C 1
ATOM 894 O O . LYS A 1 121 ? -29.968 -11.298 41.100 1.00 93.94 121 LYS A O 1
ATOM 899 N N . ASP A 1 122 ? -28.010 -10.184 40.988 1.00 94.31 122 ASP A N 1
ATOM 900 C CA . ASP A 1 122 ? -27.778 -10.112 42.434 1.00 94.31 122 ASP A CA 1
ATOM 901 C C . ASP A 1 122 ? -28.913 -9.379 43.173 1.00 94.31 122 ASP A C 1
ATOM 903 O O . ASP A 1 122 ? -29.329 -9.816 44.249 1.00 94.31 122 ASP A O 1
ATOM 907 N N . LEU A 1 123 ? -29.471 -8.311 42.580 1.00 94.81 123 LEU A N 1
ATOM 908 C CA . LEU A 1 123 ? -30.626 -7.587 43.132 1.00 94.81 123 LEU A CA 1
ATOM 909 C C . LEU A 1 123 ? -31.890 -8.453 43.212 1.00 94.81 123 LEU A C 1
ATOM 911 O O . LEU A 1 123 ? -32.654 -8.323 44.165 1.00 94.81 123 LEU A O 1
ATOM 915 N N . PHE A 1 124 ? -32.117 -9.329 42.230 1.00 91.12 124 PHE A N 1
ATOM 916 C CA . PHE A 1 124 ? -33.301 -10.193 42.188 1.00 91.12 124 PHE A CA 1
ATOM 917 C C . PHE A 1 124 ? -33.150 -11.493 42.984 1.00 91.12 124 PHE A C 1
ATOM 919 O O . PHE A 1 124 ? -34.158 -12.113 43.310 1.00 91.12 124 PHE A O 1
ATOM 926 N N . THR A 1 125 ? -31.927 -11.931 43.293 1.00 86.19 125 THR A N 1
ATOM 927 C CA . THR A 1 125 ? -31.701 -13.146 44.096 1.00 86.19 125 THR A CA 1
ATOM 928 C C . THR A 1 125 ? -31.611 -12.889 45.598 1.00 86.19 125 THR A C 1
ATOM 930 O O . THR A 1 125 ? -31.823 -13.820 46.369 1.00 86.19 125 THR A O 1
ATOM 933 N N . ASN A 1 126 ? -31.300 -11.658 46.015 1.00 65.62 126 ASN A N 1
ATOM 934 C CA . ASN A 1 126 ? -31.190 -11.271 47.429 1.00 65.62 126 ASN A CA 1
ATOM 935 C C . ASN A 1 126 ? -32.357 -10.386 47.922 1.00 65.62 126 ASN A C 1
ATOM 937 O O . ASN A 1 126 ? -32.257 -9.818 49.012 1.00 65.62 126 ASN A O 1
ATOM 941 N N . GLY A 1 127 ? -33.422 -10.244 47.125 1.00 55.19 127 GLY A N 1
ATOM 942 C CA . GLY A 1 127 ? -34.639 -9.483 47.441 1.00 55.19 127 GLY A CA 1
ATOM 943 C C . GLY A 1 127 ? -35.836 -10.360 47.781 1.00 55.19 127 GLY A C 1
ATOM 944 O O . GLY A 1 127 ? -35.884 -11.512 47.297 1.00 55.19 127 GLY A O 1
#